Protein AF-A0A0F9UEC1-F1 (afdb_monomer_lite)

Sequence (91 aa):
MKYDPEDLLTIKDVCTLFGKGHMTIWKWRKKLDMPTIIIPGDARHSVRFEKQQLVKWAKEKGKKIVYNLKSPKERTSKKASKTKLRRQKLV

Organism: NCBI:txid412755

Structure (mmCIF, N/CA/C/O backbone):
data_AF-A0A0F9UEC1-F1
#
_entry.id   AF-A0A0F9UEC1-F1
#
loop_
_atom_site.group_PDB
_atom_site.id
_atom_site.type_symbol
_atom_site.label_atom_id
_atom_site.label_alt_id
_atom_site.label_comp_id
_atom_site.label_asym_id
_atom_site.label_entity_id
_atom_site.label_seq_id
_atom_site.pdbx_PDB_ins_code
_atom_site.Cartn_x
_atom_site.Cartn_y
_atom_site.Cartn_z
_atom_site.occupancy
_atom_site.B_iso_or_equiv
_atom_site.auth_seq_id
_atom_site.auth_comp_id
_atom_site.auth_asym_id
_atom_site.auth_atom_id
_atom_site.pdbx_PDB_model_num
ATOM 1 N N . MET A 1 1 ? 9.302 -16.795 -7.556 1.00 49.12 1 MET A N 1
ATOM 2 C CA . MET A 1 1 ? 7.998 -16.181 -7.224 1.00 49.12 1 MET A CA 1
ATOM 3 C C . MET A 1 1 ? 7.424 -15.595 -8.503 1.00 49.12 1 MET A C 1
ATOM 5 O O . MET A 1 1 ? 8.010 -14.659 -9.031 1.00 49.12 1 MET A O 1
ATOM 9 N N . LYS A 1 2 ? 6.377 -16.210 -9.067 1.00 52.62 2 LYS A N 1
ATOM 10 C CA . LYS A 1 2 ? 5.645 -15.640 -10.206 1.00 52.62 2 LYS A CA 1
ATOM 11 C C . LYS A 1 2 ? 4.654 -14.634 -9.626 1.00 52.62 2 LYS A C 1
ATOM 13 O O . LYS A 1 2 ? 3.816 -15.028 -8.827 1.00 52.62 2 LYS A O 1
ATOM 18 N N . TYR A 1 3 ? 4.812 -13.358 -9.958 1.00 57.56 3 TYR A N 1
ATOM 19 C CA . TYR A 1 3 ? 3.804 -12.345 -9.664 1.00 57.56 3 TYR A CA 1
ATOM 20 C C . TYR A 1 3 ? 2.891 -12.267 -10.876 1.00 57.56 3 TYR A C 1
ATOM 22 O O . TYR A 1 3 ? 3.384 -12.020 -11.979 1.00 57.56 3 TYR A O 1
ATOM 30 N N . ASP A 1 4 ? 1.591 -12.466 -10.689 1.00 62.44 4 ASP A N 1
ATOM 31 C CA . ASP A 1 4 ? 0.638 -12.163 -11.745 1.00 62.44 4 ASP A CA 1
ATOM 32 C C . ASP A 1 4 ? 0.644 -10.640 -11.950 1.00 62.44 4 ASP A C 1
ATOM 34 O O . ASP A 1 4 ? 0.306 -9.886 -11.030 1.00 62.44 4 ASP A O 1
ATOM 38 N N . PRO A 1 5 ? 1.057 -10.139 -13.131 1.00 63.78 5 PRO A N 1
ATOM 39 C CA . PRO A 1 5 ? 1.197 -8.701 -13.370 1.00 63.78 5 PRO A CA 1
ATOM 40 C C . PRO A 1 5 ? -0.136 -7.951 -13.225 1.00 63.78 5 PRO A C 1
ATOM 42 O O . PRO A 1 5 ? -0.161 -6.727 -13.095 1.00 63.78 5 PRO A O 1
ATOM 45 N N . GLU A 1 6 ? -1.242 -8.689 -13.226 1.00 64.69 6 GLU A N 1
ATOM 46 C CA . GLU A 1 6 ? -2.607 -8.197 -13.112 1.00 64.69 6 GLU A CA 1
ATOM 47 C C . GLU A 1 6 ? -2.987 -7.745 -11.693 1.00 64.69 6 GLU A C 1
ATOM 49 O O . GLU A 1 6 ? -3.888 -6.915 -11.549 1.00 64.69 6 GLU A O 1
ATOM 54 N N . ASP A 1 7 ? -2.279 -8.217 -10.661 1.00 75.00 7 ASP A N 1
ATOM 55 C CA . ASP A 1 7 ? -2.551 -7.887 -9.252 1.00 75.00 7 ASP A CA 1
ATOM 56 C C . ASP A 1 7 ? -1.612 -6.810 -8.675 1.00 75.00 7 ASP A C 1
ATOM 58 O O . ASP A 1 7 ? -1.668 -6.474 -7.483 1.00 75.00 7 ASP A O 1
ATOM 62 N N . LEU A 1 8 ? -0.769 -6.224 -9.533 1.00 83.06 8 LEU A N 1
ATOM 63 C CA . LEU A 1 8 ? 0.170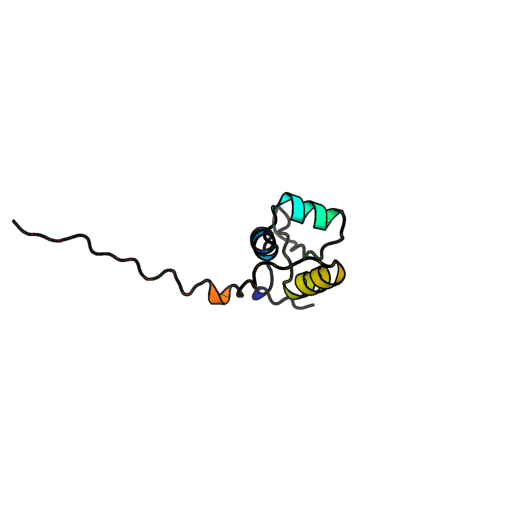 -5.162 -9.185 1.00 83.06 8 LEU A CA 1
ATOM 64 C C . LEU A 1 8 ? -0.483 -3.776 -9.268 1.00 83.06 8 LEU A C 1
ATOM 66 O O . LEU A 1 8 ? -0.667 -3.187 -10.335 1.00 83.06 8 LEU A O 1
ATOM 70 N N . LEU A 1 9 ? -0.752 -3.201 -8.104 1.00 84.88 9 LEU A N 1
ATOM 71 C CA . LEU A 1 9 ? -1.298 -1.863 -7.934 1.00 84.88 9 LEU A CA 1
ATOM 72 C C . LEU A 1 9 ? -0.205 -0.791 -8.008 1.00 84.88 9 LEU A C 1
ATOM 74 O O . LEU A 1 9 ? 0.931 -0.982 -7.563 1.00 84.88 9 LEU A O 1
ATOM 78 N N . THR A 1 10 ? -0.562 0.372 -8.551 1.00 86.75 10 THR A N 1
ATOM 79 C CA . THR A 1 10 ? 0.277 1.579 -8.485 1.00 86.75 10 THR A CA 1
ATOM 80 C C . THR A 1 10 ? 0.041 2.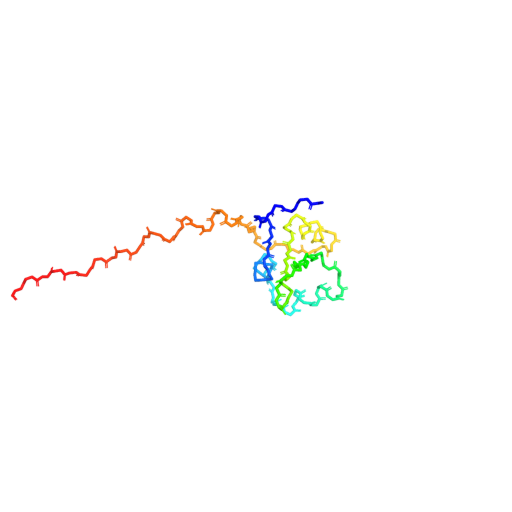342 -7.184 1.00 86.75 10 THR A C 1
ATOM 82 O O . THR A 1 10 ? -0.990 2.166 -6.536 1.00 86.75 10 THR A O 1
ATOM 85 N N . ILE A 1 11 ? 0.930 3.283 -6.835 1.00 87.38 11 ILE A N 1
ATOM 86 C CA . ILE A 1 11 ? 0.707 4.167 -5.675 1.00 87.38 11 ILE A CA 1
ATOM 87 C C . ILE A 1 11 ? -0.643 4.901 -5.781 1.00 87.38 11 ILE A C 1
ATOM 89 O O . ILE A 1 11 ? -1.337 5.047 -4.780 1.00 87.38 11 ILE A O 1
ATOM 93 N N . LYS A 1 12 ? -1.064 5.319 -6.986 1.00 85.00 12 LYS A N 1
ATOM 94 C CA . LYS A 1 12 ? -2.363 5.987 -7.197 1.00 85.00 12 LYS A CA 1
ATOM 95 C C . LYS A 1 12 ? -3.544 5.082 -6.847 1.00 85.00 12 LYS A C 1
ATOM 97 O O . LYS A 1 12 ? -4.502 5.533 -6.214 1.00 85.00 12 LYS A O 1
ATOM 102 N N . ASP A 1 13 ? -3.470 3.814 -7.237 1.00 86.19 13 ASP A N 1
ATOM 103 C CA . ASP A 1 13 ? -4.497 2.838 -6.890 1.00 86.19 13 ASP A CA 1
ATOM 104 C C . ASP A 1 13 ? -4.510 2.597 -5.377 1.00 86.19 13 ASP A C 1
ATOM 106 O O . ASP A 1 13 ? -5.572 2.655 -4.766 1.00 86.19 13 ASP A O 1
ATOM 110 N N . VAL A 1 14 ? -3.345 2.458 -4.740 1.00 87.56 14 VAL A N 1
ATOM 111 C CA . VAL A 1 14 ? -3.231 2.317 -3.277 1.00 87.56 14 VAL A CA 1
ATOM 112 C C . VAL A 1 14 ? -3.826 3.522 -2.540 1.00 87.56 14 VAL A C 1
ATOM 114 O O . VAL A 1 14 ? -4.606 3.348 -1.604 1.00 87.56 14 VAL A O 1
ATOM 117 N N . CYS A 1 15 ? -3.537 4.746 -2.988 1.00 89.50 15 CYS A N 1
ATOM 118 C CA . CYS A 1 15 ? -4.151 5.961 -2.449 1.00 89.50 15 CYS A CA 1
ATOM 119 C C . CYS A 1 15 ? -5.681 5.896 -2.515 1.00 89.50 15 CYS A C 1
ATOM 121 O O . CYS A 1 15 ? -6.357 6.251 -1.552 1.00 89.50 15 CYS A O 1
ATOM 123 N N . THR A 1 16 ? -6.221 5.395 -3.629 1.00 87.25 16 THR A N 1
ATOM 124 C CA . THR A 1 16 ? -7.665 5.219 -3.806 1.00 87.25 16 THR A CA 1
ATOM 125 C C . THR A 1 16 ? -8.195 4.125 -2.881 1.00 87.25 16 THR A C 1
ATOM 127 O O . THR A 1 16 ? -9.169 4.360 -2.182 1.00 87.25 16 THR A O 1
ATOM 130 N N . LEU A 1 17 ? -7.530 2.970 -2.793 1.00 86.31 17 LEU A N 1
ATOM 131 C CA . LEU A 1 17 ? -7.933 1.832 -1.958 1.00 86.31 17 LEU A CA 1
ATOM 132 C C . LEU A 1 17 ? -8.076 2.212 -0.476 1.00 86.31 17 LEU A C 1
ATOM 134 O O . LEU A 1 17 ? -9.055 1.843 0.176 1.00 86.31 17 LEU A O 1
ATOM 138 N N . PHE A 1 18 ? -7.127 2.992 0.044 1.00 86.56 18 PHE A N 1
ATOM 139 C CA . PHE A 1 18 ? -7.142 3.467 1.430 1.00 86.56 18 PHE A CA 1
ATOM 140 C C . PHE A 1 18 ? -7.845 4.820 1.616 1.00 86.56 18 PHE A C 1
ATOM 142 O O . PHE A 1 18 ? -8.031 5.253 2.754 1.00 86.56 18 PHE A O 1
ATOM 149 N N . GLY A 1 19 ? -8.210 5.512 0.531 1.00 86.62 19 GLY A N 1
ATOM 150 C CA . GLY A 1 19 ? -8.715 6.887 0.582 1.00 86.62 19 GLY A CA 1
ATOM 151 C C . GLY A 1 19 ? -7.726 7.861 1.239 1.00 86.62 19 GLY A C 1
ATOM 152 O O . GLY A 1 19 ? -8.135 8.748 1.990 1.00 86.62 19 GLY A O 1
ATOM 153 N N . LYS A 1 20 ? -6.417 7.658 1.040 1.00 89.12 20 LYS A N 1
ATOM 154 C CA . LYS A 1 20 ? -5.343 8.460 1.652 1.00 89.12 20 LYS A CA 1
ATOM 155 C C . LYS A 1 20 ? -4.470 9.127 0.597 1.00 89.12 20 LYS A C 1
ATOM 157 O O . LYS A 1 20 ? -4.350 8.655 -0.526 1.00 89.12 20 LYS A O 1
ATOM 162 N N . GLY A 1 21 ? -3.836 10.232 0.985 1.00 89.50 21 GLY A N 1
ATOM 163 C CA . GLY A 1 21 ? -2.917 10.968 0.123 1.00 89.50 21 GLY A CA 1
ATOM 164 C C . GLY A 1 21 ? -1.570 10.264 -0.062 1.00 89.50 21 GLY A C 1
ATOM 165 O O . GLY A 1 21 ? -1.144 9.452 0.763 1.00 89.50 21 GLY A O 1
ATOM 166 N N . HIS A 1 22 ? -0.853 10.651 -1.118 1.00 89.38 22 HIS A N 1
ATOM 167 C CA . HIS A 1 22 ? 0.445 10.079 -1.500 1.00 89.38 22 HIS A CA 1
ATOM 168 C C . HIS A 1 22 ? 1.487 10.152 -0.368 1.00 89.38 22 HIS A C 1
ATOM 170 O O . HIS A 1 22 ? 2.236 9.205 -0.139 1.00 89.38 22 HIS A O 1
ATOM 176 N N . MET A 1 23 ? 1.483 11.246 0.404 1.00 91.19 23 MET A N 1
ATOM 177 C CA . MET A 1 23 ? 2.381 11.437 1.550 1.00 91.19 23 MET A CA 1
ATOM 178 C C . MET A 1 23 ? 2.102 10.465 2.699 1.00 91.19 23 MET A C 1
ATOM 180 O O . MET A 1 23 ? 3.025 10.057 3.401 1.00 91.19 23 MET A O 1
ATOM 184 N N . THR A 1 24 ? 0.844 10.067 2.897 1.00 90.12 24 THR A N 1
ATOM 185 C CA . THR A 1 24 ? 0.480 9.065 3.904 1.00 90.12 24 THR A CA 1
ATOM 186 C C . THR A 1 24 ? 1.017 7.697 3.508 1.00 90.12 24 THR A C 1
ATOM 188 O O . THR A 1 24 ? 1.650 7.041 4.331 1.00 90.12 24 THR A O 1
ATOM 191 N N . ILE A 1 25 ? 0.838 7.306 2.243 1.00 90.12 25 ILE A N 1
ATOM 192 C CA . ILE A 1 25 ? 1.374 6.044 1.716 1.00 90.12 25 ILE A CA 1
ATOM 193 C C . ILE A 1 25 ? 2.906 6.039 1.782 1.00 90.12 25 ILE A C 1
ATOM 195 O O . ILE A 1 25 ? 3.505 5.059 2.219 1.00 90.12 25 ILE A O 1
ATOM 199 N N . TRP A 1 26 ? 3.552 7.157 1.445 1.00 89.62 26 TRP A N 1
ATOM 200 C CA . TRP A 1 26 ? 5.002 7.301 1.579 1.00 89.62 26 TRP A CA 1
ATOM 201 C C . TRP A 1 26 ? 5.476 7.148 3.032 1.00 89.62 26 TRP A C 1
ATOM 203 O O . TRP A 1 26 ? 6.418 6.399 3.296 1.00 89.62 26 TRP A O 1
ATOM 213 N N . LYS A 1 27 ? 4.788 7.783 3.994 1.00 90.88 27 LYS A N 1
ATOM 214 C CA . LYS A 1 27 ? 5.072 7.602 5.428 1.00 90.88 27 LYS A CA 1
ATOM 215 C C . LYS A 1 27 ? 4.893 6.148 5.862 1.00 90.88 27 LYS A C 1
ATOM 217 O O . LYS A 1 27 ? 5.718 5.654 6.621 1.00 90.88 27 LYS A O 1
ATOM 222 N N . TRP A 1 28 ? 3.857 5.455 5.389 1.00 91.19 28 TRP A N 1
ATOM 223 C CA . TRP A 1 28 ? 3.644 4.038 5.701 1.00 91.19 28 TRP A CA 1
ATOM 224 C C . TRP A 1 28 ? 4.751 3.153 5.136 1.00 91.19 28 TRP A C 1
ATOM 226 O O . TRP A 1 28 ? 5.247 2.283 5.841 1.00 91.19 28 TRP A O 1
ATOM 236 N N . ARG A 1 29 ? 5.222 3.432 3.920 1.00 89.00 29 ARG A N 1
ATOM 237 C CA . ARG A 1 29 ? 6.368 2.727 3.340 1.00 89.00 29 ARG A CA 1
ATOM 238 C C . ARG A 1 29 ? 7.652 2.928 4.146 1.00 89.00 29 ARG A C 1
ATOM 240 O O . ARG A 1 29 ? 8.421 1.993 4.286 1.00 89.00 29 ARG A O 1
ATOM 247 N N . LYS A 1 30 ? 7.891 4.136 4.666 1.00 87.62 30 LYS A N 1
ATOM 248 C CA . LYS A 1 30 ? 9.115 4.457 5.420 1.00 87.62 30 LYS A CA 1
ATOM 249 C C . LYS A 1 30 ? 9.082 4.065 6.897 1.00 87.62 30 LYS A C 1
ATOM 251 O O . LYS A 1 30 ? 10.145 3.857 7.461 1.00 87.62 30 LYS A O 1
ATOM 256 N N . LYS A 1 31 ? 7.908 4.054 7.535 1.00 89.19 31 LYS A N 1
ATOM 257 C CA . LYS A 1 31 ? 7.775 3.873 8.994 1.00 89.19 31 LYS A CA 1
ATOM 258 C C . LYS A 1 31 ? 7.024 2.615 9.421 1.00 89.19 31 LYS A C 1
ATOM 260 O O . LYS A 1 31 ? 7.081 2.265 10.591 1.00 89.19 31 LYS A O 1
ATOM 265 N N . LEU A 1 32 ? 6.241 2.006 8.533 1.00 85.38 32 LEU A N 1
ATOM 266 C CA . LEU A 1 32 ? 5.373 0.865 8.853 1.00 85.38 32 LEU A CA 1
ATOM 267 C C . LEU A 1 32 ? 5.683 -0.365 7.992 1.00 85.38 32 LEU A C 1
ATOM 269 O O . LEU A 1 32 ? 4.841 -1.265 7.929 1.00 85.38 32 LEU A O 1
ATOM 273 N N . ASP A 1 33 ? 6.836 -0.357 7.314 1.00 84.94 33 ASP A N 1
ATOM 274 C CA . ASP A 1 33 ? 7.326 -1.418 6.427 1.00 84.94 33 ASP A CA 1
ATOM 275 C C . ASP A 1 33 ? 6.233 -1.987 5.525 1.00 84.94 33 ASP A C 1
ATOM 277 O O . ASP A 1 33 ? 5.960 -3.185 5.477 1.00 84.94 33 ASP A O 1
ATOM 281 N N . MET A 1 34 ? 5.535 -1.084 4.832 1.00 87.56 34 MET A N 1
ATOM 282 C CA . MET A 1 34 ? 4.498 -1.481 3.889 1.00 87.56 34 MET A CA 1
ATOM 283 C C . MET A 1 34 ? 5.110 -2.357 2.780 1.00 87.56 34 MET A C 1
ATOM 285 O O . MET A 1 34 ? 6.099 -1.932 2.175 1.00 87.56 34 MET A O 1
ATOM 289 N N . PRO A 1 35 ? 4.519 -3.526 2.462 1.00 86.75 35 PRO A N 1
ATOM 290 C CA . PRO A 1 35 ? 5.053 -4.421 1.442 1.00 86.75 35 PRO A CA 1
ATOM 291 C C . PRO A 1 35 ? 5.033 -3.742 0.070 1.00 86.75 35 PRO A C 1
ATOM 293 O O . PRO A 1 35 ? 3.977 -3.334 -0.422 1.00 86.75 35 PRO A O 1
ATOM 296 N N . THR A 1 36 ? 6.210 -3.603 -0.543 1.00 89.00 36 THR A N 1
ATOM 297 C CA . THR A 1 36 ? 6.376 -2.999 -1.872 1.00 89.00 36 THR A CA 1
ATOM 298 C C . THR A 1 36 ? 7.227 -3.876 -2.767 1.00 89.00 36 THR A C 1
ATOM 300 O O . THR A 1 36 ? 8.264 -4.373 -2.336 1.00 89.00 36 THR A O 1
ATOM 303 N N . ILE A 1 37 ? 6.832 -3.982 -4.029 1.00 86.62 37 ILE A N 1
ATOM 304 C CA . ILE A 1 37 ? 7.577 -4.675 -5.074 1.00 86.62 37 ILE A CA 1
ATOM 305 C C . ILE A 1 37 ? 8.267 -3.609 -5.916 1.00 86.62 37 ILE A C 1
ATOM 307 O O . ILE A 1 37 ? 7.622 -2.728 -6.490 1.00 86.62 37 ILE A O 1
ATOM 311 N N . ILE A 1 38 ? 9.592 -3.666 -5.968 1.00 84.19 38 ILE A N 1
ATOM 312 C CA . ILE A 1 38 ? 10.389 -2.794 -6.826 1.00 84.19 38 ILE A CA 1
ATOM 313 C C . ILE A 1 38 ? 10.650 -3.572 -8.107 1.00 84.19 38 ILE A C 1
ATOM 315 O O . ILE A 1 38 ? 11.270 -4.630 -8.053 1.00 84.19 38 ILE A O 1
ATOM 319 N N . ILE A 1 39 ? 10.164 -3.070 -9.241 1.00 78.62 39 ILE A N 1
ATOM 320 C CA . ILE A 1 39 ? 10.456 -3.680 -10.540 1.00 78.62 39 ILE A CA 1
ATOM 321 C C . ILE A 1 39 ? 11.782 -3.089 -11.043 1.00 78.62 39 ILE A C 1
ATOM 323 O O . ILE A 1 39 ? 11.836 -1.884 -11.321 1.00 78.62 39 ILE A O 1
ATOM 327 N N . PRO A 1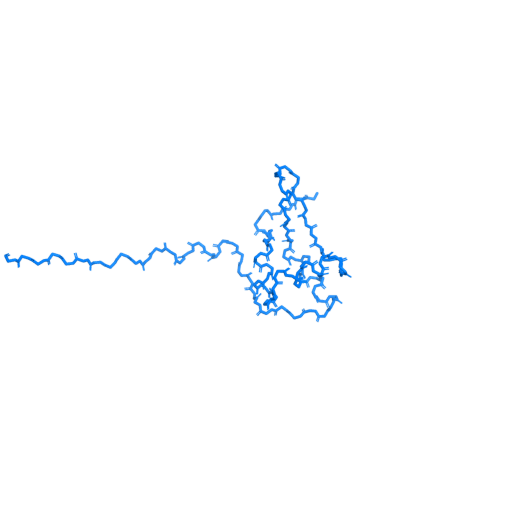 40 ? 12.866 -3.885 -11.123 1.00 67.50 40 PRO A N 1
ATOM 328 C CA . PRO A 1 40 ? 14.119 -3.430 -11.713 1.00 67.50 40 PRO A CA 1
ATOM 329 C C . PRO A 1 40 ? 13.954 -3.297 -13.235 1.00 67.50 40 PRO A C 1
ATOM 331 O O . PRO A 1 40 ? 13.317 -4.140 -13.859 1.00 67.50 40 PRO A O 1
ATOM 334 N N . GLY A 1 41 ? 14.508 -2.236 -13.832 1.00 66.31 41 GLY A N 1
ATOM 335 C CA . GLY A 1 41 ? 14.503 -2.030 -15.291 1.00 66.31 41 GLY A CA 1
ATOM 336 C C . GLY A 1 41 ? 13.923 -0.698 -15.775 1.00 66.31 41 GLY A C 1
ATOM 337 O O . GLY A 1 41 ? 14.036 -0.382 -16.951 1.00 66.31 41 GLY A O 1
ATOM 338 N N . ASP A 1 42 ? 13.347 0.107 -14.882 1.00 58.41 42 ASP A N 1
ATOM 339 C CA . ASP A 1 42 ? 12.829 1.440 -15.206 1.00 58.41 42 ASP A CA 1
ATOM 340 C C . ASP A 1 42 ? 13.728 2.515 -14.572 1.00 58.41 42 ASP A C 1
ATOM 342 O O . ASP A 1 42 ? 14.137 2.356 -13.418 1.00 58.41 42 ASP A O 1
ATOM 346 N N . ALA A 1 43 ? 14.014 3.619 -15.272 1.00 58.03 43 ALA A N 1
ATOM 347 C CA . ALA A 1 43 ? 14.963 4.661 -14.833 1.00 58.03 43 ALA A CA 1
ATOM 348 C C . ALA A 1 43 ? 14.600 5.309 -13.478 1.00 58.03 43 ALA A C 1
ATOM 350 O O . ALA A 1 43 ? 15.416 5.983 -12.853 1.00 58.03 43 ALA A O 1
ATOM 351 N N . ARG A 1 44 ? 13.358 5.114 -13.016 1.00 62.50 44 ARG A N 1
ATOM 352 C CA . ARG A 1 44 ? 12.840 5.600 -11.727 1.00 62.50 44 ARG A CA 1
ATOM 353 C C . ARG A 1 44 ? 12.474 4.495 -10.735 1.00 62.50 44 ARG A C 1
ATOM 355 O O . ARG A 1 44 ? 11.887 4.816 -9.706 1.00 62.50 44 ARG A O 1
ATOM 362 N N . HIS A 1 45 ? 12.797 3.231 -11.025 1.00 63.03 45 HIS A N 1
ATOM 363 C CA . HIS A 1 45 ? 12.397 2.062 -10.236 1.00 63.03 45 HIS A CA 1
ATOM 364 C C . HIS A 1 45 ? 10.900 2.085 -9.894 1.00 63.03 45 HIS A C 1
ATOM 366 O O . HIS A 1 45 ? 10.488 2.482 -8.802 1.00 63.03 45 HIS A O 1
ATOM 372 N N . SER A 1 46 ? 10.066 1.670 -10.848 1.00 74.88 46 SER A N 1
ATOM 373 C CA . SER A 1 46 ? 8.614 1.650 -10.675 1.00 74.88 46 SER A CA 1
ATOM 374 C C . SER A 1 46 ? 8.208 0.801 -9.459 1.00 74.88 46 SER A C 1
ATOM 376 O O . SER A 1 46 ? 8.365 -0.421 -9.444 1.00 74.88 46 SER A O 1
ATOM 378 N N . VAL A 1 47 ? 7.671 1.464 -8.428 1.00 82.62 47 VAL A N 1
ATOM 379 C CA . VAL A 1 47 ? 7.177 0.825 -7.200 1.00 82.62 47 VAL A CA 1
ATOM 380 C C . VAL A 1 47 ? 5.754 0.333 -7.432 1.00 82.62 47 VAL A C 1
ATOM 382 O O . VAL A 1 47 ? 4.847 1.123 -7.718 1.00 82.62 47 VAL A O 1
ATOM 385 N N . ARG A 1 48 ? 5.559 -0.973 -7.286 1.00 86.7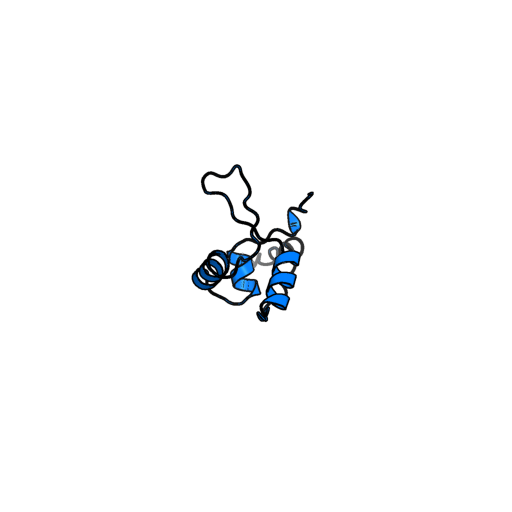5 48 ARG A N 1
ATOM 386 C CA . ARG A 1 48 ? 4.264 -1.647 -7.360 1.00 86.75 48 ARG A CA 1
ATOM 387 C C . ARG A 1 48 ? 3.914 -2.282 -6.023 1.00 86.75 48 ARG A C 1
ATOM 389 O O . ARG A 1 48 ? 4.768 -2.458 -5.157 1.00 86.75 48 ARG A O 1
ATOM 396 N N . PHE A 1 49 ? 2.641 -2.603 -5.851 1.00 87.50 49 PHE A N 1
ATOM 397 C CA . PHE A 1 49 ? 2.132 -3.215 -4.633 1.00 87.50 49 PHE A CA 1
ATOM 398 C C . PHE A 1 49 ? 1.226 -4.376 -4.986 1.00 87.50 49 PHE A C 1
ATOM 400 O O . PHE A 1 49 ? 0.328 -4.229 -5.807 1.00 87.50 49 PHE A O 1
ATOM 407 N N . GLU A 1 50 ? 1.420 -5.511 -4.337 1.00 87.31 50 GLU A N 1
ATOM 408 C CA . GLU A 1 50 ? 0.525 -6.645 -4.505 1.00 87.31 50 GLU A CA 1
ATOM 409 C C . GLU A 1 50 ? -0.730 -6.454 -3.647 1.00 87.31 50 GLU A C 1
ATOM 411 O O . GLU A 1 50 ? -0.650 -6.189 -2.440 1.00 87.31 50 GLU A O 1
ATOM 416 N N . LYS A 1 51 ? -1.909 -6.599 -4.261 1.00 83.88 51 LYS A N 1
ATOM 417 C CA . LYS A 1 51 ? -3.193 -6.404 -3.573 1.00 83.88 51 LYS A CA 1
ATOM 418 C C . LYS A 1 51 ? -3.344 -7.316 -2.351 1.00 83.88 51 LYS A C 1
ATOM 420 O O . LYS A 1 51 ? -3.745 -6.843 -1.288 1.00 83.88 51 LYS A O 1
ATOM 425 N N . GLN A 1 52 ? -3.013 -8.602 -2.473 1.00 84.50 52 GLN A N 1
ATOM 426 C CA . GLN A 1 52 ? -3.174 -9.560 -1.373 1.00 84.50 52 GLN A CA 1
ATOM 427 C C . GLN A 1 52 ? -2.267 -9.231 -0.180 1.00 84.50 52 GLN A C 1
ATOM 429 O O . GLN A 1 52 ? -2.729 -9.244 0.964 1.00 84.50 52 GLN A O 1
ATOM 434 N N . GLN A 1 53 ? -1.004 -8.874 -0.438 1.00 87.12 53 GLN A N 1
ATOM 435 C CA . GLN A 1 53 ? -0.064 -8.470 0.611 1.00 87.12 53 GLN A CA 1
ATOM 436 C C . GLN A 1 53 ? -0.512 -7.186 1.310 1.00 87.12 53 GLN A C 1
ATOM 438 O O . GLN A 1 53 ? -0.481 -7.111 2.536 1.00 87.12 53 GLN A O 1
ATOM 443 N N . LEU A 1 54 ? -1.005 -6.201 0.552 1.00 87.81 54 LEU A N 1
ATOM 444 C CA . LEU A 1 54 ? -1.555 -4.968 1.116 1.00 87.81 54 LEU A CA 1
ATOM 445 C C . LEU A 1 54 ? -2.751 -5.219 2.034 1.00 87.81 54 LEU A C 1
ATOM 447 O O . LEU A 1 54 ? -2.860 -4.577 3.076 1.00 87.81 54 LEU A O 1
ATOM 451 N N . VAL A 1 55 ? -3.646 -6.136 1.661 1.00 86.25 55 VAL A N 1
ATOM 452 C CA . VAL A 1 55 ? -4.813 -6.487 2.484 1.00 86.25 55 VAL A CA 1
ATOM 453 C C . VAL A 1 55 ? -4.383 -7.189 3.772 1.00 86.25 55 VAL A C 1
ATOM 455 O O . VAL A 1 55 ? -4.912 -6.864 4.836 1.00 86.25 55 VAL A O 1
ATOM 458 N N . LYS A 1 56 ? -3.415 -8.113 3.702 1.00 88.44 56 LYS A N 1
ATOM 459 C CA . LYS A 1 56 ? -2.846 -8.774 4.890 1.00 88.44 56 LYS A CA 1
ATOM 460 C C . LYS A 1 56 ? -2.189 -7.756 5.824 1.00 88.44 56 LYS A C 1
ATOM 462 O O . LYS A 1 56 ? -2.593 -7.649 6.978 1.00 88.44 56 LYS A O 1
ATOM 467 N N . TRP A 1 57 ? -1.298 -6.921 5.290 1.00 90.62 57 TRP A N 1
ATOM 468 C CA . TRP A 1 57 ? -0.644 -5.845 6.039 1.00 90.62 57 TRP A CA 1
ATOM 469 C C . TRP A 1 57 ? -1.656 -4.870 6.659 1.00 90.62 57 TRP A C 1
ATOM 471 O O . TRP A 1 57 ? -1.518 -4.459 7.810 1.00 90.62 57 TRP A O 1
ATOM 481 N N . ALA A 1 58 ? -2.713 -4.511 5.924 1.00 89.31 58 ALA A N 1
ATOM 482 C CA . ALA A 1 58 ? -3.752 -3.623 6.433 1.00 89.31 58 ALA A CA 1
ATOM 483 C C . ALA A 1 58 ? -4.510 -4.249 7.609 1.00 89.31 58 ALA A C 1
ATOM 485 O O . ALA A 1 58 ? -4.775 -3.547 8.582 1.00 89.31 58 ALA A O 1
ATOM 486 N N . LYS A 1 59 ? -4.817 -5.553 7.553 1.00 87.50 59 LYS A N 1
ATOM 487 C CA . LYS A 1 59 ? -5.422 -6.278 8.680 1.00 87.50 59 LYS A CA 1
ATOM 488 C C . LYS A 1 59 ? -4.495 -6.298 9.894 1.00 87.50 59 LYS A C 1
ATOM 490 O O . LYS A 1 59 ? -4.938 -5.947 10.981 1.00 87.50 59 LYS A O 1
ATOM 495 N N . GLU A 1 60 ? -3.216 -6.612 9.701 1.00 89.00 60 GLU A N 1
ATOM 496 C CA . GLU A 1 60 ? -2.216 -6.648 10.780 1.00 89.00 60 GLU A CA 1
ATOM 497 C C . GLU A 1 60 ? -2.015 -5.282 11.449 1.00 89.00 60 GLU A C 1
ATOM 499 O O . GLU A 1 60 ? -1.882 -5.187 12.666 1.00 89.00 60 GLU A O 1
ATOM 504 N N . LYS A 1 61 ? -2.016 -4.197 10.666 1.00 87.19 61 LYS A N 1
ATOM 505 C CA . LYS A 1 61 ? -1.836 -2.823 11.168 1.00 87.19 61 LYS A CA 1
ATOM 506 C C . LYS A 1 61 ? -3.152 -2.116 11.526 1.00 87.19 61 LYS A C 1
ATOM 508 O O . LYS A 1 61 ? -3.127 -0.911 11.805 1.00 87.19 61 LYS A O 1
ATOM 513 N N . GLY A 1 62 ? -4.291 -2.811 11.464 1.00 86.75 62 GLY A N 1
ATOM 514 C CA . GLY A 1 62 ? -5.618 -2.259 11.759 1.00 86.75 62 GLY A CA 1
ATOM 515 C C . GLY A 1 62 ? -6.034 -1.095 10.847 1.00 86.75 62 GLY A C 1
ATOM 516 O O . GLY A 1 62 ? -6.698 -0.155 11.286 1.00 86.75 62 GLY A O 1
ATOM 517 N N . LYS A 1 63 ? -5.598 -1.085 9.582 1.00 85.62 63 LYS A N 1
ATOM 518 C CA . LYS A 1 63 ? -5.928 -0.029 8.614 1.00 85.62 63 LYS A CA 1
ATOM 519 C C . LYS A 1 63 ? -7.222 -0.350 7.878 1.00 85.62 63 LYS A C 1
ATOM 521 O O . LYS A 1 63 ? -7.384 -1.413 7.288 1.00 85.62 63 LYS A O 1
ATOM 526 N N . LYS A 1 64 ? -8.130 0.626 7.860 1.00 84.19 64 LYS A N 1
ATOM 527 C CA . LYS A 1 64 ? -9.399 0.531 7.139 1.00 84.19 64 LYS A CA 1
ATOM 528 C C . LYS A 1 64 ? -9.170 0.662 5.633 1.00 84.19 64 LYS A C 1
ATOM 530 O O . LYS A 1 64 ? -8.609 1.657 5.173 1.00 84.19 64 LYS A O 1
ATOM 535 N N . ILE A 1 65 ? -9.642 -0.326 4.881 1.00 83.50 65 ILE A N 1
ATOM 536 C CA . ILE A 1 65 ? -9.731 -0.278 3.421 1.00 83.50 65 ILE A CA 1
ATOM 537 C C . ILE A 1 65 ? -11.075 0.357 3.071 1.00 83.50 65 ILE A C 1
ATOM 539 O O . ILE A 1 65 ? -12.112 -0.067 3.578 1.00 83.50 65 ILE A O 1
ATOM 543 N N . VAL A 1 66 ? -11.046 1.413 2.261 1.00 78.50 66 VAL A N 1
ATOM 544 C CA . VAL A 1 66 ? -12.233 2.225 1.953 1.00 78.50 66 VAL A CA 1
ATOM 545 C C . VAL A 1 66 ? -12.899 1.742 0.669 1.00 78.50 66 VAL A C 1
ATOM 547 O O . VAL A 1 66 ? -14.122 1.697 0.597 1.00 78.50 66 VAL A O 1
ATOM 550 N N . TYR A 1 67 ? -12.104 1.335 -0.323 1.00 72.25 67 TYR A N 1
ATOM 551 C CA . TYR A 1 67 ? -12.614 0.898 -1.618 1.00 72.25 67 TYR A CA 1
ATOM 552 C C . TYR A 1 67 ? -12.138 -0.507 -1.956 1.00 72.25 67 TYR A C 1
ATOM 554 O O . TYR A 1 67 ? -10.945 -0.811 -1.900 1.00 72.25 67 TYR A O 1
ATOM 562 N N . ASN A 1 68 ? -13.075 -1.349 -2.390 1.00 64.56 68 ASN A N 1
ATOM 563 C CA . ASN A 1 68 ? -12.740 -2.620 -3.007 1.00 64.56 68 ASN A CA 1
ATOM 564 C C . ASN A 1 68 ? -12.342 -2.344 -4.465 1.00 64.56 68 ASN A C 1
ATOM 566 O O . ASN A 1 68 ? -13.199 -2.186 -5.335 1.00 64.56 68 ASN A O 1
ATOM 570 N N . LEU A 1 69 ? -11.040 -2.187 -4.726 1.00 61.81 69 LEU A N 1
ATOM 571 C CA . LEU A 1 69 ? -10.553 -2.012 -6.093 1.00 61.81 69 LEU A CA 1
ATOM 572 C C . LEU A 1 69 ? -10.865 -3.273 -6.902 1.00 61.81 69 LEU A C 1
ATOM 574 O O . LEU A 1 69 ? -10.285 -4.337 -6.666 1.00 61.81 69 LEU A O 1
ATOM 578 N N . LYS A 1 70 ? -11.774 -3.128 -7.864 1.00 54.81 70 LYS A N 1
ATOM 579 C CA . LYS A 1 70 ? -11.969 -4.071 -8.962 1.00 54.81 70 LYS A CA 1
ATOM 580 C C . LYS A 1 70 ? -10.670 -4.184 -9.768 1.00 54.81 70 LYS A C 1
ATOM 582 O O . LYS A 1 70 ? -10.040 -3.160 -10.047 1.00 54.81 70 LYS A O 1
ATOM 587 N N . SER A 1 71 ? -10.243 -5.409 -10.076 1.00 53.19 71 SER A N 1
ATOM 588 C CA . SER A 1 71 ? -8.986 -5.670 -10.793 1.00 53.19 71 SER A CA 1
ATOM 589 C C . SER A 1 71 ? -8.982 -4.968 -12.165 1.00 53.19 71 SER A C 1
ATOM 591 O O . SER A 1 71 ? -10.057 -4.701 -12.713 1.00 53.19 71 SER A O 1
ATOM 593 N N . PRO A 1 72 ? -7.810 -4.648 -12.753 1.00 49.66 72 PRO A N 1
ATOM 594 C CA . PRO A 1 72 ? -7.702 -3.851 -13.984 1.00 49.66 72 PRO A CA 1
ATOM 595 C C . PRO A 1 72 ? -8.585 -4.328 -15.152 1.00 49.66 72 PRO A C 1
ATOM 597 O O . PRO A 1 72 ? -9.050 -3.497 -15.932 1.00 49.66 72 PRO A O 1
ATOM 600 N N . LYS A 1 73 ? -8.896 -5.633 -15.222 1.00 46.81 73 LYS A N 1
ATOM 601 C CA . LYS A 1 73 ? -9.811 -6.247 -16.203 1.00 46.81 73 LYS A CA 1
ATOM 602 C C . LYS A 1 73 ? -11.247 -5.696 -16.179 1.00 46.81 73 LYS A C 1
ATOM 604 O O . LYS A 1 73 ? -11.915 -5.730 -17.203 1.00 46.81 73 LYS A O 1
ATOM 609 N N . GLU A 1 74 ? -11.727 -5.134 -15.069 1.00 50.62 74 GLU A N 1
ATOM 610 C CA . GLU A 1 74 ? -13.078 -4.543 -14.996 1.00 50.62 74 GLU A CA 1
ATOM 611 C C . GLU A 1 74 ? -13.112 -3.043 -15.346 1.00 50.62 74 GLU A C 1
ATOM 613 O O . GLU A 1 74 ? -14.188 -2.485 -15.585 1.00 50.62 74 GLU A O 1
ATOM 618 N N . ARG A 1 75 ? -11.956 -2.358 -15.402 1.00 47.38 75 ARG A N 1
ATOM 619 C CA . ARG A 1 75 ? -11.887 -0.916 -15.725 1.00 47.38 75 ARG A CA 1
ATOM 620 C C . ARG A 1 75 ? -12.058 -0.621 -17.222 1.00 47.38 75 ARG A C 1
ATOM 622 O O . ARG A 1 75 ? -12.407 0.508 -17.564 1.00 47.38 75 ARG A O 1
ATOM 629 N N . THR A 1 76 ? -11.855 -1.595 -18.110 1.00 46.34 76 THR A N 1
ATOM 630 C CA . THR A 1 76 ? -11.881 -1.395 -19.573 1.00 46.34 76 THR A CA 1
ATOM 631 C C . THR A 1 76 ? -13.275 -1.457 -20.213 1.00 46.34 76 THR A C 1
ATOM 633 O O . THR A 1 76 ? -13.411 -1.099 -21.376 1.00 46.34 76 THR A O 1
ATOM 636 N N . SER A 1 77 ? -14.342 -1.799 -19.482 1.00 47.06 77 SER A N 1
ATOM 637 C CA . SER A 1 77 ? -15.683 -1.976 -20.080 1.00 47.06 77 SER A CA 1
ATOM 638 C C . SER A 1 77 ? -16.505 -0.681 -20.287 1.00 47.06 77 SER A C 1
ATOM 640 O O . SER A 1 77 ? -17.483 -0.699 -21.030 1.00 47.06 77 SER A O 1
ATOM 642 N N . LYS A 1 78 ? -16.143 0.471 -19.695 1.00 46.88 78 LYS A N 1
ATOM 643 C CA . LYS A 1 78 ? -17.037 1.662 -19.655 1.00 46.88 78 LYS A CA 1
ATOM 644 C C . LYS A 1 78 ? -16.595 2.905 -20.444 1.00 46.88 78 LYS A C 1
ATOM 646 O O . LYS A 1 78 ? -17.044 4.008 -20.137 1.00 46.88 78 LYS A O 1
ATOM 651 N N . LYS A 1 79 ? -15.768 2.775 -21.485 1.00 45.62 79 LYS A N 1
ATOM 652 C CA . LYS A 1 79 ? -15.484 3.893 -22.415 1.00 45.62 79 LYS A CA 1
ATOM 653 C C . LYS A 1 79 ? -15.789 3.539 -23.873 1.00 45.62 79 LYS A C 1
ATOM 655 O O . LYS A 1 79 ? -14.916 3.607 -24.722 1.00 45.62 79 LYS A O 1
ATOM 660 N N . ALA A 1 80 ? -17.043 3.209 -24.168 1.00 48.09 80 ALA A N 1
ATOM 661 C CA . ALA A 1 80 ? -17.535 3.135 -25.545 1.00 48.09 80 ALA A CA 1
ATOM 662 C C . ALA A 1 80 ? -19.023 3.513 -25.624 1.00 48.09 80 ALA A C 1
ATOM 664 O O . ALA A 1 80 ? -19.844 2.725 -26.067 1.00 48.09 80 ALA A O 1
ATOM 665 N N . SER A 1 81 ? -19.418 4.692 -25.133 1.00 47.53 81 SER A N 1
ATOM 666 C CA . SER A 1 81 ? -20.784 5.214 -25.338 1.00 47.53 81 SER A CA 1
ATOM 667 C C . SER A 1 81 ? -20.839 6.727 -25.129 1.00 47.53 81 SER A C 1
ATOM 669 O O . SER A 1 81 ? -21.403 7.218 -24.153 1.00 47.53 81 SER A O 1
ATOM 671 N N . LYS A 1 82 ? -20.223 7.502 -26.027 1.00 49.47 82 LYS A N 1
ATOM 672 C CA . LYS A 1 82 ? -20.596 8.918 -26.182 1.00 49.47 82 LYS A CA 1
ATOM 673 C C . LYS A 1 82 ? -20.337 9.437 -27.596 1.00 49.47 82 LYS A C 1
ATOM 675 O O . LYS A 1 82 ? -19.796 10.518 -27.780 1.00 49.47 82 LYS A O 1
ATOM 680 N N . THR A 1 83 ? -20.784 8.691 -28.603 1.00 52.16 83 THR A N 1
ATOM 681 C CA . THR A 1 83 ? -21.055 9.275 -29.922 1.00 52.16 83 THR A CA 1
ATOM 682 C C . THR A 1 83 ? -22.448 9.891 -29.850 1.00 52.16 83 THR A C 1
ATOM 684 O O . THR A 1 83 ? -23.449 9.195 -29.988 1.00 52.16 83 THR A O 1
ATOM 687 N N . LYS A 1 84 ? -22.535 11.190 -29.540 1.00 51.78 84 LYS A N 1
ATOM 688 C CA . LYS A 1 84 ? -23.802 11.935 -29.566 1.00 51.78 84 LYS A CA 1
ATOM 689 C C . LYS A 1 84 ? -23.761 12.959 -30.701 1.00 51.78 84 LYS A C 1
ATOM 691 O O . LYS A 1 84 ? -23.316 14.084 -30.518 1.00 51.78 84 LYS A O 1
ATOM 696 N N . LEU A 1 85 ? -24.179 12.481 -31.874 1.00 55.97 85 LEU A N 1
ATOM 697 C CA . LEU A 1 85 ? -25.034 13.137 -32.868 1.00 55.97 85 LEU A CA 1
ATOM 698 C C . LEU A 1 85 ? -25.006 14.684 -32.882 1.00 55.97 85 LEU A C 1
ATOM 700 O O . LEU A 1 85 ? -25.707 15.322 -32.095 1.00 55.97 85 LEU A O 1
ATOM 704 N N . ARG A 1 86 ? -24.289 15.295 -33.839 1.00 49.66 86 ARG A N 1
ATOM 705 C CA . ARG A 1 86 ? -24.440 16.723 -34.173 1.00 49.66 86 ARG A CA 1
ATOM 706 C C . ARG A 1 86 ? -25.004 16.878 -35.592 1.00 49.66 86 ARG A C 1
ATOM 708 O O . ARG A 1 86 ? -24.272 16.880 -36.567 1.00 49.66 86 ARG A O 1
ATOM 715 N N . ARG A 1 87 ? -26.342 16.942 -35.625 1.00 50.09 87 ARG A N 1
ATOM 716 C CA . ARG A 1 87 ? -27.257 17.583 -36.592 1.00 50.09 87 ARG A CA 1
ATOM 717 C C . ARG A 1 87 ? -26.722 17.851 -38.009 1.00 50.09 87 ARG A C 1
ATOM 719 O O . ARG A 1 87 ? -26.053 18.852 -38.233 1.00 50.09 87 ARG A O 1
ATOM 726 N N . GLN A 1 88 ? -27.216 17.070 -38.969 1.00 52.28 88 GLN A N 1
ATOM 727 C CA . GLN A 1 88 ? -27.625 17.622 -40.261 1.00 52.28 88 GLN A CA 1
ATOM 728 C C . GLN A 1 88 ? -28.974 18.331 -40.062 1.00 52.28 88 GLN A C 1
ATOM 730 O O . GLN A 1 88 ? -29.905 17.747 -39.504 1.00 52.28 88 GLN A O 1
ATOM 735 N N . LYS A 1 89 ? -29.078 19.584 -40.495 1.00 54.47 89 LYS A N 1
ATOM 736 C CA . LYS A 1 89 ? -30.344 20.181 -40.921 1.00 54.47 89 LYS A CA 1
ATOM 737 C C . LYS A 1 89 ? -30.050 21.002 -42.170 1.00 54.47 89 LYS A C 1
ATOM 739 O O . LYS A 1 89 ? -29.304 21.971 -42.096 1.00 54.47 89 LYS A O 1
ATOM 744 N N . LEU A 1 90 ? -30.612 20.525 -43.277 1.00 48.72 90 LEU A N 1
ATOM 745 C CA . LEU A 1 90 ? -30.888 21.273 -44.494 1.00 48.72 90 LEU A CA 1
ATOM 746 C C . LEU A 1 90 ? -31.676 22.541 -44.150 1.00 48.72 90 LEU A C 1
ATOM 748 O O . LEU A 1 90 ? -32.672 22.412 -43.434 1.00 48.72 90 LEU A O 1
ATOM 752 N N . VAL A 1 91 ? -31.243 23.694 -44.666 1.00 51.69 91 VAL A N 1
ATOM 753 C CA . VAL A 1 91 ? -32.043 24.643 -45.467 1.00 51.69 91 VAL A CA 1
ATOM 754 C C . VAL A 1 91 ? -31.073 25.353 -46.402 1.00 51.69 91 VAL A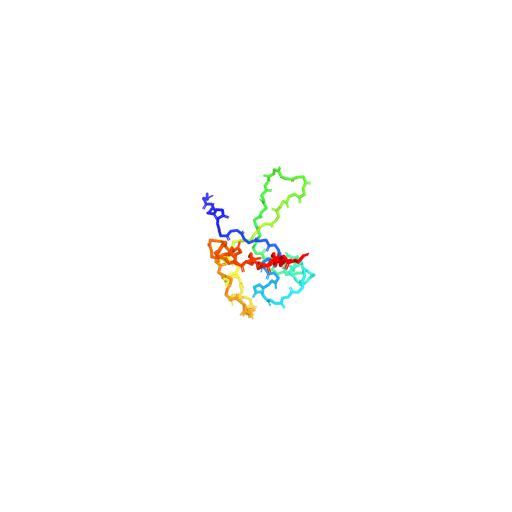 C 1
ATOM 756 O O . VAL A 1 91 ? -30.021 25.796 -45.888 1.00 51.69 91 VAL A O 1
#

Foldseek 3Di:
DDDPPQQWAALVVVC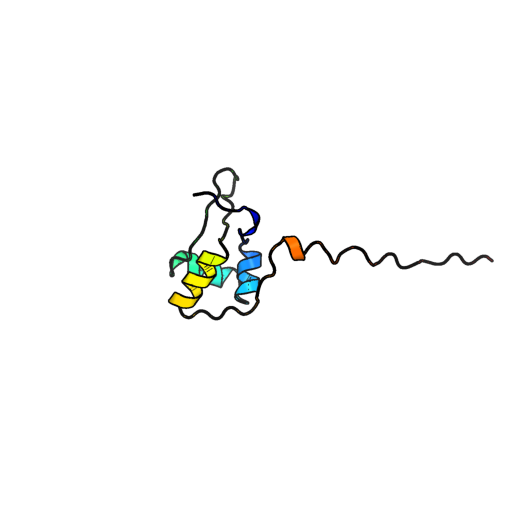VFQVHDSVVVVCCVVPVVQDWDFDPDDPVRGITDGPVSNVVSCVVVVGDGDDDDDTPVVVPPPPDDDPDDDDDDDD

Radius of gyration: 18.94 Å; chains: 1; bounding box: 47×41×57 Å

Secondary structure (DSSP, 8-state):
-PPPGGGEE-HHHHHHHHT--HHHHHHHHHHS----EE-TTSTT--EEEEHHHHHHHHHHTTPPP------HHHHGGG-------------

pLDDT: mean 73.58, std 16.47, range [45.62, 91.19]